Protein AF-A0A8T4A981-F1 (afdb_monomer_lite)

pLDDT: mean 82.14, std 13.95, range [40.91, 94.69]

Radius of gyration: 11.93 Å; chains: 1; bounding box: 20×31×23 Å

Sequence (63 aa):
MDGSEILDEFLISWQNGASLKTIEEDLLRRGVNRKDVEKCRYAFEAWVKNPKKIWSELKKSVK

Structure (mmCIF, N/CA/C/O backbone):
data_AF-A0A8T4A981-F1
#
_entry.id   AF-A0A8T4A981-F1
#
loop_
_atom_site.group_PDB
_atom_site.id
_atom_site.type_symbol
_atom_site.label_atom_id
_atom_site.label_alt_id
_atom_site.label_comp_id
_atom_site.label_asym_id
_atom_site.label_entity_id
_atom_site.label_seq_id
_atom_site.pdbx_PDB_ins_code
_atom_site.Cartn_x
_atom_site.Cartn_y
_atom_site.Cartn_z
_atom_site.occupancy
_atom_site.B_iso_or_equiv
_atom_site.auth_seq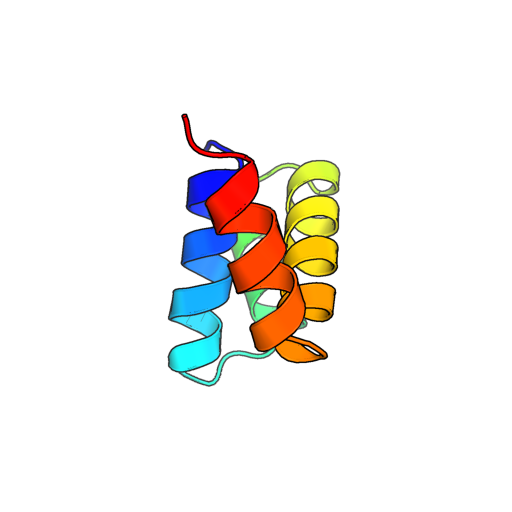_id
_atom_site.auth_comp_id
_atom_site.auth_asym_id
_atom_site.auth_atom_id
_atom_site.pdbx_PDB_model_num
ATOM 1 N N . MET A 1 1 ? 2.759 -3.567 -15.321 1.00 71.06 1 MET A N 1
ATOM 2 C CA . MET A 1 1 ? 1.859 -3.154 -14.238 1.00 71.06 1 MET A CA 1
ATOM 3 C C . MET A 1 1 ? 2.113 -1.685 -14.012 1.00 71.06 1 MET A C 1
ATOM 5 O O . MET A 1 1 ? 3.262 -1.312 -13.786 1.00 71.06 1 MET A O 1
ATOM 9 N N . ASP A 1 2 ? 1.082 -0.875 -14.184 1.00 78.06 2 ASP A N 1
ATOM 10 C CA . ASP A 1 2 ? 1.162 0.576 -14.053 1.00 78.06 2 ASP A CA 1
ATOM 11 C C . ASP A 1 2 ? 1.056 1.006 -12.582 1.00 78.06 2 ASP A C 1
ATOM 13 O O . ASP A 1 2 ? 0.543 0.276 -11.732 1.00 78.06 2 ASP A O 1
ATOM 17 N N . GLY A 1 3 ? 1.543 2.209 -12.256 1.00 73.25 3 GLY A N 1
ATOM 18 C CA . GLY A 1 3 ? 1.591 2.704 -10.871 1.00 73.25 3 GLY A CA 1
ATOM 19 C C . GLY A 1 3 ? 0.226 2.783 -10.172 1.00 73.25 3 GLY A C 1
ATOM 20 O O . GLY A 1 3 ? 0.161 2.701 -8.949 1.00 73.25 3 GLY A O 1
ATOM 21 N N . SER A 1 4 ? -0.864 2.905 -10.933 1.00 79.88 4 SER A N 1
ATOM 22 C CA . SER A 1 4 ? -2.236 2.854 -10.417 1.00 79.88 4 SER A CA 1
ATOM 23 C C . SER A 1 4 ? -2.650 1.449 -9.971 1.00 79.88 4 SER A C 1
ATOM 25 O O . SER A 1 4 ? -3.231 1.315 -8.901 1.00 79.88 4 SER A O 1
ATOM 27 N N . GLU A 1 5 ? -2.290 0.406 -10.727 1.00 86.25 5 GLU A N 1
ATOM 28 C CA . GLU A 1 5 ? -2.622 -0.989 -10.387 1.00 86.25 5 GLU A CA 1
ATOM 29 C C . GLU A 1 5 ? -1.910 -1.437 -9.105 1.00 86.25 5 GLU A C 1
ATOM 31 O O . GLU A 1 5 ? -2.481 -2.141 -8.277 1.00 86.25 5 GLU A O 1
ATOM 36 N N . ILE A 1 6 ? -0.667 -0.984 -8.909 1.00 89.12 6 ILE A N 1
ATOM 37 C CA . ILE A 1 6 ? 0.096 -1.253 -7.685 1.00 89.12 6 ILE A CA 1
ATOM 38 C C . ILE A 1 6 ? -0.620 -0.630 -6.479 1.00 89.12 6 ILE A C 1
ATOM 40 O O . ILE A 1 6 ? -0.750 -1.268 -5.436 1.00 89.12 6 ILE A O 1
ATOM 44 N N . LEU A 1 7 ? -1.095 0.613 -6.612 1.00 85.81 7 LEU A N 1
ATOM 45 C CA . LEU A 1 7 ? -1.795 1.319 -5.539 1.00 85.81 7 LEU A CA 1
ATOM 46 C C . LEU A 1 7 ? -3.151 0.672 -5.204 1.00 85.81 7 LEU A C 1
ATOM 48 O O . LEU A 1 7 ? -3.502 0.584 -4.026 1.00 85.81 7 LEU A O 1
ATOM 52 N N . ASP A 1 8 ? -3.884 0.199 -6.214 1.00 86.44 8 ASP A N 1
ATOM 53 C CA . ASP A 1 8 ? -5.135 -0.545 -6.027 1.00 86.44 8 ASP A CA 1
ATOM 54 C C . ASP A 1 8 ? -4.896 -1.860 -5.279 1.00 86.44 8 ASP A C 1
ATOM 56 O O . ASP A 1 8 ? -5.624 -2.166 -4.336 1.00 86.44 8 ASP A O 1
ATOM 60 N N . GLU A 1 9 ? -3.827 -2.590 -5.602 1.00 89.00 9 GLU A N 1
ATOM 61 C CA . GLU A 1 9 ? -3.449 -3.798 -4.861 1.00 89.00 9 GLU A CA 1
ATOM 62 C C . GLU A 1 9 ? -3.109 -3.503 -3.397 1.00 89.00 9 GLU A C 1
ATOM 64 O O . GLU A 1 9 ? -3.502 -4.265 -2.506 1.00 89.00 9 GLU A O 1
ATOM 69 N N . PHE A 1 10 ? -2.446 -2.372 -3.122 1.00 89.19 10 PHE A N 1
ATOM 70 C CA . PHE A 1 10 ? -2.252 -1.890 -1.752 1.00 89.19 10 PHE A CA 1
ATOM 71 C C . PHE A 1 10 ? -3.583 -1.642 -1.041 1.00 89.19 10 PHE A C 1
ATOM 73 O O . PHE A 1 10 ? -3.754 -2.092 0.090 1.00 89.19 10 PHE A O 1
ATOM 80 N N . LEU A 1 11 ? -4.537 -0.973 -1.690 1.00 87.00 11 LEU A N 1
ATOM 81 C CA . LEU A 1 11 ? -5.852 -0.680 -1.115 1.00 87.00 11 LEU A CA 1
ATOM 82 C C . LEU A 1 11 ? -6.671 -1.947 -0.854 1.00 87.00 11 LEU A C 1
ATOM 84 O O . LEU A 1 11 ? -7.169 -2.122 0.258 1.00 87.00 11 LEU A O 1
ATOM 88 N N . ILE A 1 12 ? -6.796 -2.827 -1.848 1.00 89.44 12 ILE A N 1
ATOM 89 C CA . ILE A 1 12 ? -7.599 -4.053 -1.770 1.00 89.44 12 ILE A CA 1
ATOM 90 C C . ILE A 1 12 ? -7.016 -4.996 -0.717 1.00 89.44 12 ILE A C 1
ATOM 92 O O . ILE A 1 12 ? -7.730 -5.464 0.170 1.00 89.44 12 ILE A O 1
ATOM 96 N N . SER A 1 13 ? -5.708 -5.248 -0.762 1.00 91.19 13 SER A N 1
ATOM 97 C CA . SER A 1 13 ? -5.060 -6.157 0.186 1.00 91.19 13 SER A CA 1
ATOM 98 C C . SER A 1 13 ? -5.097 -5.611 1.613 1.00 91.19 13 SER A C 1
ATOM 100 O O . SER A 1 13 ? -5.347 -6.363 2.555 1.00 91.19 13 SER A O 1
ATOM 102 N N . TRP A 1 14 ? -4.924 -4.299 1.790 1.00 89.56 14 TRP A N 1
ATOM 103 C CA . TRP A 1 14 ? -5.044 -3.657 3.097 1.00 89.56 14 TRP A CA 1
ATOM 104 C C . TRP A 1 14 ? -6.477 -3.708 3.647 1.00 89.56 14 TRP A C 1
ATOM 106 O O . TRP A 1 14 ? -6.659 -3.999 4.828 1.00 89.56 14 TRP A O 1
ATOM 116 N N . GLN A 1 15 ? -7.503 -3.511 2.807 1.00 86.06 15 GLN A N 1
ATOM 117 C CA . GLN A 1 15 ? -8.911 -3.686 3.205 1.00 86.06 15 GLN A CA 1
ATOM 118 C C . GLN A 1 15 ? -9.229 -5.129 3.620 1.00 86.06 15 GLN A C 1
ATOM 120 O O . GLN A 1 15 ? -10.042 -5.341 4.517 1.00 86.06 15 GLN A O 1
ATOM 125 N N . ASN A 1 16 ? -8.540 -6.111 3.034 1.00 91.69 16 ASN A N 1
ATOM 126 C CA . ASN A 1 16 ? -8.613 -7.519 3.430 1.00 91.69 16 ASN A CA 1
ATOM 127 C C . ASN A 1 16 ? -7.780 -7.860 4.686 1.00 91.69 16 ASN A C 1
ATOM 129 O O . ASN A 1 16 ? -7.705 -9.023 5.079 1.00 91.69 16 ASN A O 1
ATOM 133 N N . GLY A 1 17 ? -7.156 -6.868 5.332 1.00 91.19 17 GLY A N 1
ATOM 134 C CA . GLY A 1 17 ? -6.386 -7.041 6.565 1.00 91.19 17 GLY A CA 1
ATOM 135 C C . GLY A 1 17 ? -4.921 -7.440 6.363 1.00 91.19 17 GLY A C 1
ATOM 136 O O . GLY A 1 17 ? -4.250 -7.782 7.338 1.00 91.19 17 GLY A O 1
ATOM 137 N N . ALA A 1 18 ? -4.394 -7.395 5.134 1.00 93.19 18 ALA A N 1
ATOM 138 C CA . ALA A 1 18 ? -2.976 -7.644 4.893 1.00 93.19 18 ALA A CA 1
ATOM 139 C C . ALA A 1 18 ? -2.103 -6.498 5.434 1.00 93.19 18 ALA A C 1
ATOM 141 O O . ALA A 1 18 ? -2.446 -5.315 5.352 1.00 93.19 18 ALA A O 1
ATOM 142 N N . SER A 1 19 ? -0.927 -6.848 5.959 1.00 91.94 19 SER A N 1
ATOM 143 C CA . SER A 1 19 ? 0.076 -5.857 6.357 1.00 91.94 19 SER A CA 1
ATOM 144 C C . SER A 1 19 ? 0.794 -5.281 5.134 1.00 91.94 19 SER A C 1
ATOM 146 O O . SER A 1 19 ? 0.982 -5.988 4.146 1.00 91.94 19 SER A O 1
ATOM 148 N N . LEU A 1 20 ? 1.281 -4.036 5.216 1.00 89.81 20 LEU A N 1
ATOM 149 C CA . LEU A 1 20 ? 2.045 -3.406 4.125 1.00 89.81 20 LEU A CA 1
ATOM 150 C C . LEU A 1 20 ? 3.212 -4.273 3.649 1.00 89.81 20 LEU A C 1
ATOM 152 O O . LEU A 1 20 ? 3.387 -4.449 2.450 1.00 89.81 20 LEU A O 1
ATOM 156 N N . LYS A 1 21 ? 3.941 -4.884 4.588 1.00 91.75 21 LYS A N 1
ATOM 157 C 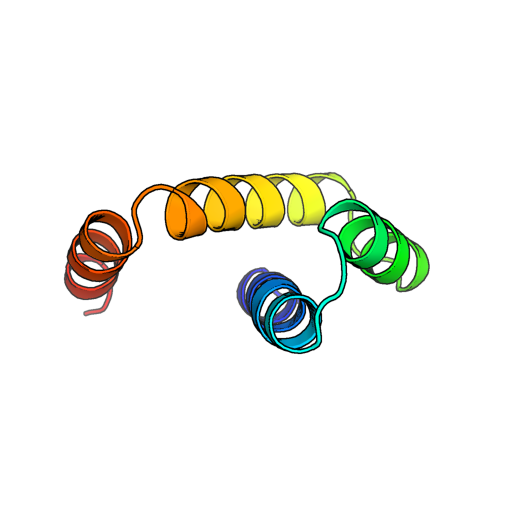CA . LYS A 1 21 ? 5.066 -5.770 4.280 1.00 91.75 21 LYS A CA 1
ATOM 158 C C . LYS A 1 21 ? 4.634 -6.972 3.438 1.00 91.75 21 LYS A C 1
ATOM 160 O O . LYS A 1 21 ? 5.316 -7.329 2.487 1.00 91.75 21 LYS A O 1
ATOM 165 N N . THR A 1 22 ? 3.495 -7.578 3.772 1.00 94.69 22 THR A N 1
ATOM 166 C CA . THR A 1 22 ? 2.939 -8.714 3.022 1.00 94.69 22 THR A CA 1
ATOM 167 C C . THR A 1 22 ? 2.595 -8.314 1.589 1.00 94.69 22 THR A C 1
ATOM 169 O O . THR A 1 22 ? 2.885 -9.061 0.660 1.00 94.69 22 THR A O 1
ATOM 172 N N . ILE A 1 23 ? 2.021 -7.123 1.414 1.00 93.00 23 ILE A N 1
ATOM 173 C CA . ILE A 1 23 ? 1.650 -6.583 0.103 1.00 93.00 23 ILE A CA 1
ATOM 174 C C . ILE A 1 23 ? 2.904 -6.285 -0.729 1.00 93.00 23 ILE A C 1
ATOM 176 O O . ILE A 1 23 ? 2.982 -6.670 -1.892 1.00 93.00 23 ILE A O 1
ATOM 180 N N . GLU A 1 24 ? 3.919 -5.656 -0.127 1.00 93.31 24 GLU A N 1
ATOM 181 C CA . GLU A 1 24 ? 5.213 -5.411 -0.773 1.00 93.31 24 GLU A CA 1
ATOM 182 C C . GLU A 1 24 ? 5.859 -6.718 -1.252 1.00 93.31 24 GLU A C 1
ATOM 184 O O . GLU A 1 24 ? 6.321 -6.803 -2.389 1.00 93.31 24 GLU A O 1
ATOM 189 N N . GLU A 1 25 ? 5.883 -7.748 -0.403 1.00 94.56 25 GLU A N 1
ATOM 190 C CA . GLU A 1 25 ? 6.443 -9.057 -0.748 1.00 94.56 25 GLU A CA 1
ATOM 191 C C . GLU A 1 25 ? 5.673 -9.743 -1.884 1.00 94.56 25 GLU A C 1
ATOM 193 O O . GLU A 1 25 ? 6.301 -10.353 -2.752 1.00 94.56 25 GLU A O 1
ATOM 198 N N . ASP A 1 26 ? 4.342 -9.628 -1.917 1.00 93.75 26 ASP A N 1
ATOM 199 C CA . ASP A 1 26 ? 3.514 -10.174 -2.997 1.00 93.75 26 ASP A CA 1
ATOM 200 C C . ASP A 1 26 ? 3.793 -9.482 -4.340 1.00 93.75 26 ASP A C 1
ATOM 202 O O . ASP A 1 26 ? 4.086 -10.139 -5.343 1.00 93.75 26 ASP A O 1
ATOM 206 N N . LEU A 1 27 ? 3.825 -8.148 -4.345 1.00 92.19 27 LEU A N 1
ATOM 207 C CA . LEU A 1 27 ? 4.124 -7.352 -5.537 1.00 92.19 27 LEU A CA 1
ATOM 208 C C . LEU A 1 27 ? 5.530 -7.650 -6.076 1.00 92.19 27 LEU A C 1
ATOM 210 O O . LEU A 1 27 ? 5.713 -7.851 -7.279 1.00 92.19 27 LEU A O 1
ATOM 214 N N . LEU A 1 28 ? 6.526 -7.752 -5.193 1.00 92.94 28 LEU A N 1
ATOM 215 C CA . LEU A 1 28 ? 7.889 -8.123 -5.580 1.00 92.94 28 LEU A CA 1
ATOM 216 C C . LEU A 1 28 ? 7.952 -9.541 -6.168 1.00 92.94 28 LEU A C 1
ATOM 218 O O . LEU A 1 28 ? 8.646 -9.754 -7.163 1.00 92.94 28 LEU A O 1
ATOM 222 N N . ARG A 1 29 ? 7.208 -10.507 -5.606 1.00 94.19 29 ARG A N 1
ATOM 223 C CA . ARG A 1 29 ? 7.106 -11.874 -6.156 1.00 94.19 29 ARG A CA 1
ATOM 224 C C . ARG A 1 29 ? 6.461 -11.904 -7.538 1.00 94.19 29 ARG A C 1
ATOM 226 O O . ARG A 1 29 ? 6.839 -12.734 -8.360 1.00 94.19 29 ARG A O 1
ATOM 233 N N . ARG A 1 30 ? 5.534 -10.986 -7.811 1.00 90.44 30 ARG A N 1
ATOM 234 C CA . ARG A 1 30 ? 4.875 -10.817 -9.118 1.00 90.44 30 ARG A CA 1
ATOM 235 C C . ARG A 1 30 ? 5.736 -10.073 -10.141 1.00 90.44 30 ARG A C 1
ATOM 237 O O . ARG A 1 30 ? 5.283 -9.830 -11.256 1.00 90.44 30 ARG A O 1
ATOM 244 N N . GLY A 1 31 ? 6.977 -9.736 -9.785 1.00 92.00 31 GLY A N 1
ATOM 245 C CA . GLY A 1 31 ? 7.931 -9.074 -10.672 1.00 92.00 31 GLY A CA 1
ATOM 246 C C . GLY A 1 31 ? 7.750 -7.560 -10.757 1.00 92.00 31 GLY A C 1
ATOM 247 O O . GLY A 1 31 ? 8.316 -6.931 -11.651 1.00 92.00 3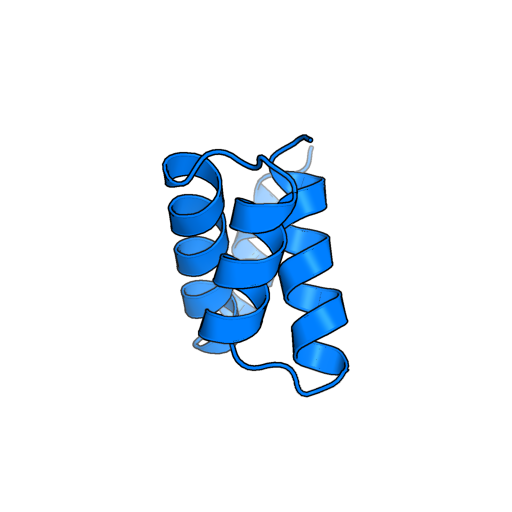1 GLY A O 1
ATOM 248 N N . VAL A 1 32 ? 6.982 -6.955 -9.844 1.00 91.25 32 VAL A N 1
ATOM 249 C CA . VAL A 1 32 ? 6.873 -5.496 -9.759 1.00 91.25 32 VAL A CA 1
ATOM 250 C C . VAL A 1 32 ? 8.209 -4.924 -9.289 1.00 91.25 32 VAL A C 1
ATOM 252 O O . VAL A 1 32 ? 8.857 -5.447 -8.380 1.00 91.25 32 VAL A O 1
ATOM 255 N N . ASN A 1 33 ? 8.647 -3.836 -9.919 1.00 92.75 33 ASN A N 1
ATOM 256 C CA . ASN A 1 33 ? 9.906 -3.195 -9.577 1.00 92.75 33 ASN A CA 1
ATOM 257 C C . ASN A 1 33 ? 9.860 -2.647 -8.144 1.00 92.75 33 ASN A C 1
ATOM 259 O O . ASN A 1 33 ? 8.940 -1.916 -7.779 1.00 92.75 33 ASN A O 1
ATOM 263 N N . ARG A 1 34 ? 10.899 -2.930 -7.350 1.00 92.00 34 ARG A N 1
ATOM 264 C CA . ARG A 1 34 ? 11.022 -2.437 -5.970 1.00 92.00 34 ARG A CA 1
ATOM 265 C C . ARG A 1 34 ? 10.825 -0.923 -5.852 1.00 92.00 34 ARG A C 1
ATOM 267 O O . ARG A 1 34 ? 10.152 -0.492 -4.925 1.00 92.00 34 ARG A O 1
ATOM 274 N N . LYS A 1 35 ? 11.351 -0.127 -6.789 1.00 91.31 35 LYS A N 1
ATOM 275 C CA . LYS A 1 35 ? 11.191 1.338 -6.758 1.00 91.31 35 LYS A CA 1
ATOM 276 C C . LYS A 1 35 ? 9.730 1.768 -6.895 1.00 91.31 35 LYS A C 1
ATOM 278 O O . LYS A 1 35 ? 9.312 2.713 -6.229 1.00 91.31 35 LYS A O 1
ATOM 283 N N . ASP A 1 36 ? 8.964 1.078 -7.735 1.00 90.00 36 ASP A N 1
ATOM 284 C CA . ASP A 1 36 ? 7.545 1.373 -7.936 1.00 90.00 36 ASP A CA 1
ATOM 285 C C . ASP A 1 36 ? 6.720 0.936 -6.723 1.00 90.00 36 ASP A C 1
ATOM 287 O O . ASP A 1 36 ? 5.863 1.693 -6.263 1.00 90.00 36 ASP A O 1
ATOM 291 N N . VAL A 1 37 ? 7.044 -0.223 -6.137 1.00 91.38 37 VAL A N 1
ATOM 292 C CA . VAL A 1 37 ? 6.445 -0.691 -4.876 1.00 91.38 37 VAL A CA 1
ATOM 293 C C . VAL A 1 37 ? 6.700 0.309 -3.744 1.00 91.38 37 VAL A C 1
ATOM 295 O O . VAL A 1 37 ? 5.754 0.715 -3.075 1.00 91.38 37 VAL A O 1
ATOM 298 N N . GLU A 1 38 ? 7.940 0.770 -3.556 1.00 91.88 38 GLU A N 1
ATOM 299 C CA . GLU A 1 38 ? 8.284 1.752 -2.516 1.00 91.88 38 GLU A CA 1
ATOM 300 C C . GLU A 1 38 ? 7.570 3.094 -2.722 1.00 91.88 38 GLU A C 1
ATOM 302 O O . GLU A 1 38 ? 7.052 3.678 -1.767 1.00 91.88 38 GLU A O 1
ATOM 307 N N . LYS A 1 39 ? 7.489 3.578 -3.969 1.00 89.69 39 LYS A N 1
ATOM 308 C CA . LYS A 1 39 ? 6.775 4.820 -4.296 1.00 89.69 39 LYS A CA 1
ATOM 309 C C . LYS A 1 39 ? 5.285 4.711 -3.965 1.00 89.69 39 LYS A C 1
ATOM 311 O O . LYS A 1 39 ? 4.726 5.629 -3.359 1.00 89.69 39 LYS A O 1
ATOM 316 N N . CYS A 1 40 ? 4.655 3.593 -4.328 1.00 88.88 40 CYS A N 1
ATOM 317 C CA . CYS A 1 40 ? 3.243 3.340 -4.041 1.00 88.88 40 CYS A CA 1
ATOM 318 C C . CYS A 1 40 ? 2.998 3.159 -2.545 1.00 88.88 40 CYS A C 1
ATOM 320 O O . CYS A 1 40 ? 2.054 3.740 -2.015 1.00 88.88 40 CYS A O 1
ATOM 322 N N . ARG A 1 41 ? 3.889 2.455 -1.839 1.00 90.38 41 ARG A N 1
ATOM 323 C CA . ARG A 1 41 ? 3.830 2.322 -0.383 1.00 90.38 41 ARG A CA 1
ATOM 324 C C . ARG A 1 41 ? 3.898 3.678 0.304 1.00 90.38 41 ARG A C 1
ATOM 326 O O . ARG A 1 41 ? 3.082 3.952 1.173 1.00 90.38 41 ARG A O 1
ATOM 333 N N . TYR A 1 42 ? 4.826 4.545 -0.095 1.00 89.25 42 TYR A N 1
ATOM 334 C CA . TYR A 1 42 ? 4.948 5.877 0.495 1.00 89.25 42 TYR A CA 1
ATOM 335 C C . TYR A 1 42 ? 3.681 6.716 0.276 1.00 89.25 42 TYR A C 1
ATOM 337 O O . TYR A 1 42 ? 3.172 7.337 1.213 1.00 89.25 42 TYR A O 1
ATOM 345 N N . ALA A 1 43 ? 3.138 6.700 -0.946 1.00 85.06 43 ALA A N 1
ATOM 346 C CA . ALA A 1 43 ? 1.878 7.367 -1.261 1.00 85.06 43 ALA A CA 1
ATOM 347 C C . ALA A 1 43 ? 0.711 6.802 -0.432 1.00 85.06 43 ALA A C 1
ATOM 349 O O . ALA A 1 43 ? -0.097 7.562 0.107 1.00 85.06 43 ALA A O 1
ATOM 350 N N . PHE A 1 44 ? 0.667 5.480 -0.268 1.00 87.06 44 PHE A N 1
ATOM 351 C CA . PHE A 1 44 ? -0.326 4.787 0.538 1.00 87.06 44 PHE A CA 1
ATOM 352 C C . PHE A 1 44 ? -0.207 5.127 2.031 1.00 87.06 44 PHE A C 1
ATOM 354 O O . PHE A 1 44 ? -1.197 5.487 2.660 1.00 87.06 44 PHE A O 1
ATOM 361 N N . GLU A 1 45 ? 0.994 5.099 2.612 1.00 87.06 45 GLU A N 1
ATOM 362 C CA . GLU A 1 45 ? 1.235 5.474 4.011 1.00 87.06 45 GLU A CA 1
ATOM 363 C C . GLU A 1 45 ? 0.842 6.932 4.288 1.00 87.06 45 GLU A C 1
ATOM 365 O O . GLU A 1 45 ? 0.244 7.240 5.325 1.00 87.06 45 GLU A O 1
ATOM 370 N N . ALA A 1 46 ? 1.147 7.838 3.355 1.00 85.06 46 ALA A N 1
ATOM 371 C CA . ALA A 1 46 ? 0.719 9.230 3.433 1.00 85.06 46 ALA A CA 1
ATOM 372 C C . ALA A 1 46 ? -0.815 9.355 3.395 1.00 85.06 46 ALA A C 1
ATOM 374 O O . ALA A 1 46 ? -1.386 10.144 4.156 1.00 85.06 46 ALA A O 1
ATOM 375 N N . TRP A 1 47 ? -1.481 8.548 2.562 1.00 83.00 47 TRP A N 1
ATOM 376 C CA . TRP A 1 47 ? -2.939 8.471 2.490 1.00 83.00 47 TRP A CA 1
ATOM 377 C C . TRP A 1 47 ? -3.563 7.911 3.770 1.00 83.00 47 TRP A C 1
ATOM 379 O O . TRP A 1 47 ? -4.460 8.551 4.309 1.00 83.00 47 TRP A O 1
ATOM 389 N N . VAL A 1 48 ? -3.062 6.801 4.320 1.00 81.88 48 VAL A N 1
ATOM 390 C CA . VAL A 1 48 ? -3.583 6.211 5.570 1.00 81.88 48 VAL A CA 1
ATOM 391 C C . VAL A 1 48 ? -3.470 7.194 6.736 1.00 81.88 48 VAL A C 1
ATOM 393 O O . VAL A 1 48 ? -4.400 7.322 7.532 1.00 81.88 48 VAL A O 1
ATOM 396 N N . LYS A 1 49 ? -2.357 7.934 6.833 1.00 83.31 49 LYS A N 1
ATOM 397 C CA . LYS A 1 49 ? -2.156 8.926 7.901 1.00 83.31 49 LYS A CA 1
ATOM 398 C C . LYS A 1 49 ? -3.049 10.157 7.750 1.00 83.31 49 LYS A C 1
ATOM 400 O O . LYS A 1 49 ? -3.433 10.747 8.754 1.00 83.31 49 LYS A O 1
ATOM 405 N N . ASN A 1 50 ? -3.350 10.580 6.521 1.00 78.69 50 ASN A N 1
ATOM 406 C CA . ASN A 1 50 ? -4.133 11.788 6.248 1.00 78.69 50 ASN A CA 1
ATOM 407 C C . ASN A 1 50 ? -5.039 11.628 5.013 1.00 78.69 50 ASN A C 1
ATOM 409 O O . ASN A 1 50 ? -4.840 12.312 3.999 1.00 78.69 50 ASN A O 1
ATOM 413 N N . PRO A 1 51 ? -6.098 10.805 5.099 1.00 70.44 51 PRO A N 1
ATOM 414 C CA . PRO A 1 51 ? -6.912 10.481 3.930 1.00 70.44 51 PRO A CA 1
ATOM 415 C C . PRO A 1 51 ? -7.633 11.724 3.392 1.00 70.44 51 PRO A C 1
ATOM 417 O O . PRO A 1 51 ? -7.648 11.964 2.187 1.00 70.44 51 PRO A O 1
ATOM 420 N N . LYS A 1 52 ? -8.141 12.600 4.274 1.00 69.38 52 LYS A N 1
ATOM 421 C CA . LYS A 1 52 ? -8.840 13.845 3.890 1.00 69.38 52 LYS A CA 1
ATOM 422 C C . LYS A 1 52 ? -7.967 14.811 3.078 1.00 69.38 52 LYS A C 1
ATOM 424 O O . LYS A 1 52 ? -8.469 15.483 2.175 1.00 69.38 52 LYS A O 1
ATOM 429 N N . LYS A 1 53 ? -6.672 14.888 3.398 1.00 66.81 53 LYS A N 1
ATOM 430 C CA . LYS A 1 53 ? -5.721 15.780 2.724 1.00 66.81 53 LYS A CA 1
ATOM 431 C C . LYS A 1 53 ? -5.390 15.257 1.329 1.00 66.81 53 LYS A C 1
ATOM 433 O O . LYS A 1 53 ? -5.497 16.005 0.365 1.00 66.81 53 LYS A O 1
ATOM 438 N N . ILE A 1 54 ? -5.088 13.963 1.214 1.00 65.50 54 ILE A N 1
ATOM 439 C CA . ILE A 1 54 ? -4.743 13.341 -0.070 1.00 65.50 54 ILE A CA 1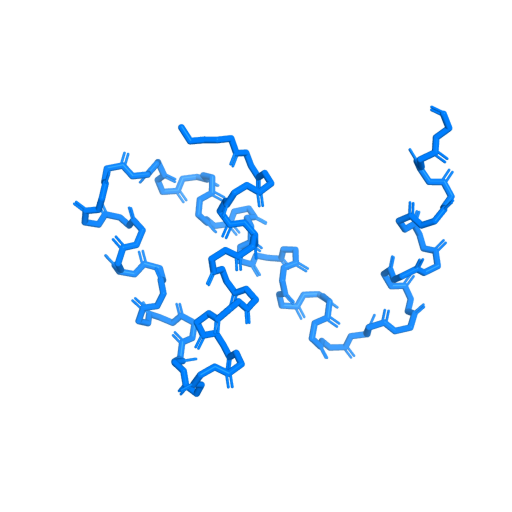
ATOM 440 C C . ILE A 1 54 ? -5.946 13.304 -1.023 1.00 65.50 54 ILE A C 1
ATOM 442 O O . ILE A 1 54 ? -5.793 13.657 -2.185 1.00 65.50 54 ILE A O 1
ATOM 446 N N . TRP A 1 55 ? -7.159 12.995 -0.551 1.00 62.94 55 TRP A N 1
ATOM 447 C CA . TRP A 1 55 ? -8.370 13.076 -1.385 1.00 62.94 55 TRP A CA 1
ATOM 448 C C . TRP A 1 55 ? -8.637 14.491 -1.925 1.00 62.94 55 TRP A C 1
ATOM 450 O O . TRP A 1 55 ? -9.142 14.640 -3.037 1.00 62.94 55 TRP A O 1
ATOM 460 N N . SER A 1 56 ? -8.285 15.528 -1.159 1.00 63.25 56 SER A N 1
ATOM 461 C CA . SER A 1 56 ? -8.421 16.926 -1.594 1.00 63.25 56 SER A CA 1
ATOM 462 C C . SER A 1 56 ? -7.359 17.326 -2.629 1.00 63.25 56 SER A C 1
ATOM 464 O O . SER A 1 56 ? -7.654 18.108 -3.529 1.00 63.25 56 SER A O 1
ATOM 466 N N . GLU A 1 57 ? -6.147 16.777 -2.527 1.00 60.41 57 GLU A N 1
ATOM 467 C CA . GLU A 1 57 ? -5.039 16.994 -3.474 1.00 60.41 57 GLU A CA 1
ATOM 468 C C . GLU A 1 57 ? -5.241 16.206 -4.782 1.00 60.41 57 GLU A C 1
ATOM 470 O O . GLU A 1 57 ? -5.060 16.745 -5.874 1.00 60.41 57 GLU A O 1
ATOM 475 N N . LEU A 1 58 ? -5.700 14.954 -4.688 1.00 57.16 58 LEU A N 1
ATOM 476 C CA . LEU A 1 58 ? -6.008 14.103 -5.841 1.00 57.16 58 LEU A CA 1
ATOM 477 C C . LEU A 1 58 ? -7.167 14.670 -6.663 1.00 57.16 58 LEU A C 1
ATOM 479 O O . LEU A 1 58 ? -7.057 14.764 -7.881 1.00 57.16 58 LEU A O 1
ATOM 483 N N . LYS A 1 59 ? -8.240 15.147 -6.012 1.00 55.69 59 LYS A N 1
ATOM 484 C CA . LYS A 1 59 ? -9.354 15.816 -6.709 1.00 55.69 59 LYS A CA 1
ATOM 485 C C . LYS A 1 59 ? -8.934 17.078 -7.466 1.00 55.69 59 LYS A C 1
ATOM 487 O O . LYS A 1 59 ? -9.629 17.465 -8.397 1.00 55.69 59 LYS A O 1
ATOM 492 N N . LYS A 1 60 ? -7.832 17.728 -7.080 1.00 56.12 60 LYS A N 1
ATOM 493 C CA . LYS A 1 60 ? -7.304 18.909 -7.781 1.00 56.12 60 LYS A CA 1
ATOM 494 C C . LYS A 1 60 ? -6.425 18.567 -8.986 1.00 56.12 60 LYS A C 1
ATOM 496 O O . LYS A 1 60 ? -6.299 19.410 -9.867 1.00 56.12 60 LYS A O 1
ATOM 501 N N . SER A 1 61 ? -5.828 17.373 -9.028 1.00 42.91 61 SER A N 1
ATOM 502 C CA . SER A 1 61 ? -4.908 16.956 -10.103 1.00 42.91 61 SER A CA 1
ATOM 503 C C . SER A 1 61 ? -5.566 16.141 -11.223 1.00 42.91 61 SER A C 1
ATOM 505 O O . SER A 1 61 ? -4.887 15.794 -12.182 1.00 42.91 61 SER A O 1
ATOM 507 N N . VAL A 1 62 ? -6.866 15.845 -11.134 1.00 40.91 62 VAL A N 1
ATOM 508 C CA . VAL A 1 62 ? -7.630 15.186 -12.206 1.00 40.91 62 V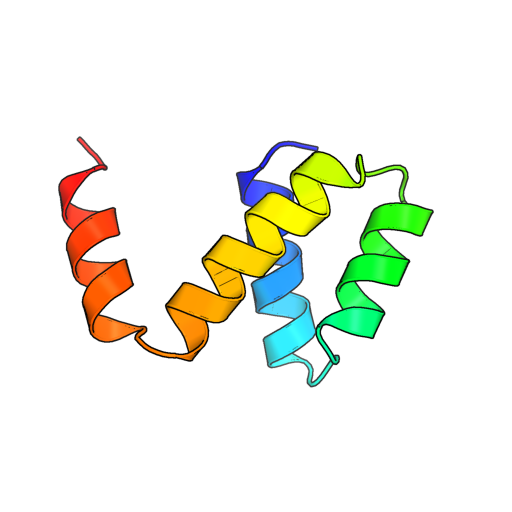AL A CA 1
ATOM 509 C C . VAL A 1 62 ? -8.427 16.254 -12.961 1.00 40.91 62 VAL A C 1
ATOM 511 O O . VAL A 1 62 ? -9.392 16.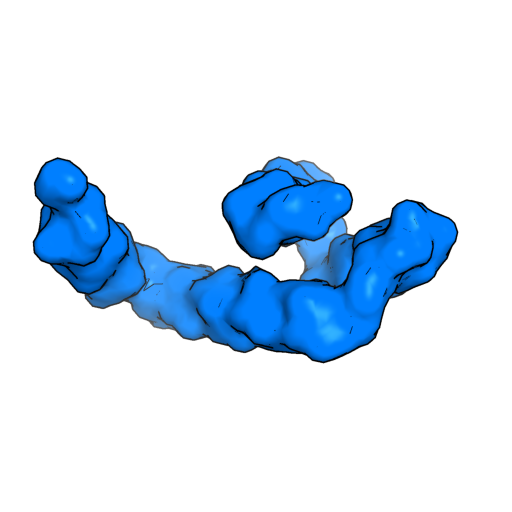797 -12.420 1.00 40.91 62 VAL A O 1
ATOM 514 N N . LYS A 1 63 ? -8.001 16.578 -14.187 1.00 41.19 63 LYS A N 1
ATOM 515 C CA . LYS A 1 63 ? -8.708 17.445 -15.137 1.00 41.19 63 LYS A CA 1
ATOM 516 C C . LYS A 1 63 ? -8.633 16.853 -16.537 1.00 41.19 63 LYS A C 1
ATOM 518 O O . LYS A 1 63 ? -7.569 16.278 -16.849 1.00 41.19 63 LYS A O 1
#

Secondary structure (DSSP, 8-state):
--HHHHHHHHHHHHHTT--HHHHHHHHHHTT--HHHHHHHHHHHHHHHH-HHHHHHHHHHH--

Foldseek 3Di:
DDLVVLLVLVVVCVVVVDDLVRSLVVCVVVVNDNVSSVVSSVLVVVCVVPVPVVVVVVVVPDD